Protein AF-A0A2H0C4A6-F1 (afdb_monomer)

Foldseek 3Di:
DVLVVLVVQCPDPVSVCVVQVVCCVPPVDGDDSVRVVVVVVPDDPVNVVVVCCVCPDPVNDDDDDDDPDDPVVDDDDD

InterPro domains:
  IPR011249 Metalloenzyme, LuxS/M16 peptidase-like [SSF63411] (2-73)

Solvent-accessible surface area (backbone atoms only — not comparable to full-atom values): 5115 Å² total; per-residue (Å²): 114,69,65,61,54,54,59,64,61,48,79,46,71,66,44,44,51,48,58,43,49,55,35,36,73,76,66,74,40,81,76,52,74,67,56,53,45,53,56,61,70,64,65,48,73,65,59,52,55,52,51,46,58,67,64,73,32,80,94,70,63,82,88,87,87,87,77,100,70,59,82,85,79,63,86,81,93,128

Mean predicted aligned error: 6.13 Å

Structure (mmCIF, N/CA/C/O backbone):
dat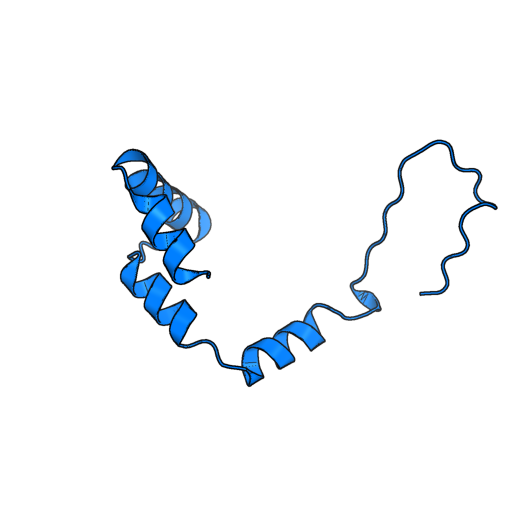a_AF-A0A2H0C4A6-F1
#
_entry.id   AF-A0A2H0C4A6-F1
#
loop_
_atom_site.group_PDB
_atom_site.id
_atom_site.type_symbol
_atom_site.label_atom_id
_atom_site.label_alt_id
_atom_site.label_comp_id
_atom_site.label_asym_id
_atom_site.label_entity_id
_atom_site.label_seq_id
_atom_site.pdbx_PDB_ins_code
_atom_site.Cartn_x
_atom_site.Cartn_y
_atom_site.Cartn_z
_atom_site.occupancy
_atom_site.B_iso_or_equiv
_atom_site.auth_seq_id
_atom_site.auth_comp_id
_atom_site.auth_asym_id
_atom_site.auth_atom_id
_atom_site.pdbx_PDB_model_num
ATOM 1 N N . MET A 1 1 ? -2.881 -10.256 4.637 1.00 80.62 1 MET A N 1
ATOM 2 C CA . MET A 1 1 ? -1.614 -9.704 5.181 1.00 80.62 1 MET A CA 1
ATOM 3 C C . MET A 1 1 ? -1.662 -8.192 5.447 1.00 80.62 1 MET A C 1
ATOM 5 O O . MET A 1 1 ? -1.100 -7.780 6.450 1.00 80.62 1 MET A O 1
ATOM 9 N N . LEU A 1 2 ? -2.322 -7.363 4.617 1.00 93.81 2 LEU A N 1
ATOM 10 C CA . LEU A 1 2 ? -2.292 -5.889 4.748 1.00 93.81 2 LEU A CA 1
ATOM 11 C C . LEU A 1 2 ? -2.851 -5.350 6.083 1.00 93.81 2 LEU A C 1
ATOM 13 O O . LEU A 1 2 ? -2.141 -4.642 6.787 1.00 93.81 2 LEU A O 1
ATOM 17 N N . LYS A 1 3 ? -4.070 -5.757 6.472 1.00 94.06 3 LYS A N 1
ATOM 18 C CA . LYS A 1 3 ? -4.702 -5.364 7.748 1.00 94.06 3 LYS A CA 1
ATOM 19 C C . LYS A 1 3 ? -3.840 -5.691 8.972 1.00 94.06 3 LYS A C 1
ATOM 21 O O . LYS A 1 3 ? -3.655 -4.850 9.839 1.00 94.06 3 LYS A O 1
ATOM 26 N N . GLY A 1 4 ? -3.298 -6.909 9.019 1.00 94.62 4 GLY A N 1
ATOM 27 C CA . GLY A 1 4 ? -2.470 -7.356 10.142 1.00 94.62 4 GLY A CA 1
ATOM 28 C C . GLY A 1 4 ? -1.187 -6.537 10.283 1.00 94.62 4 GLY A C 1
ATOM 29 O O . GLY A 1 4 ? -0.864 -6.113 11.383 1.00 94.62 4 GLY A O 1
ATOM 30 N N . ARG A 1 5 ? -0.498 -6.248 9.168 1.00 95.00 5 ARG A N 1
ATOM 31 C CA . ARG A 1 5 ? 0.693 -5.384 9.187 1.00 95.00 5 ARG A CA 1
ATOM 32 C C . ARG A 1 5 ? 0.378 -3.965 9.659 1.00 95.00 5 ARG A C 1
ATOM 34 O O . ARG A 1 5 ? 1.146 -3.434 10.447 1.00 95.00 5 ARG A O 1
ATOM 41 N N . LEU A 1 6 ? -0.743 -3.385 9.218 1.00 94.06 6 LEU A N 1
ATOM 42 C CA . LEU A 1 6 ? -1.163 -2.054 9.664 1.00 94.06 6 LEU A CA 1
ATOM 43 C C . LEU A 1 6 ? -1.396 -2.019 11.179 1.00 94.06 6 LEU A C 1
ATOM 45 O O . LEU A 1 6 ? -0.844 -1.160 11.851 1.00 94.06 6 LEU A O 1
ATOM 49 N N . LEU A 1 7 ? -2.157 -2.969 11.725 1.00 94.19 7 LEU A N 1
ATOM 50 C CA . LEU A 1 7 ? -2.451 -2.996 13.162 1.00 94.19 7 LEU A CA 1
ATOM 51 C C . LEU A 1 7 ? -1.190 -3.181 14.014 1.00 94.19 7 LEU A C 1
ATOM 53 O O . LEU A 1 7 ? -1.024 -2.483 15.005 1.00 94.19 7 LEU A O 1
ATOM 57 N N . LEU A 1 8 ? -0.286 -4.075 13.606 1.00 95.38 8 LEU A N 1
ATOM 58 C CA . LEU A 1 8 ? 0.986 -4.283 14.307 1.00 95.38 8 LEU A CA 1
ATOM 59 C C . LEU A 1 8 ? 1.901 -3.053 14.231 1.00 95.38 8 LEU A C 1
ATOM 61 O O . LEU A 1 8 ? 2.615 -2.769 15.179 1.00 95.38 8 LEU A O 1
ATOM 65 N N . SER A 1 9 ? 1.858 -2.290 13.136 1.00 94.94 9 SER A N 1
ATOM 66 C CA . SER A 1 9 ? 2.665 -1.069 13.003 1.00 94.94 9 SER A CA 1
ATOM 67 C C . SER A 1 9 ? 2.204 0.096 13.885 1.00 94.94 9 SER A C 1
ATOM 69 O O . SER A 1 9 ? 2.864 1.125 13.902 1.00 94.94 9 SER A O 1
ATOM 71 N N . LEU A 1 10 ? 1.073 -0.035 14.584 1.00 95.50 10 LEU A N 1
ATOM 72 C CA . LEU A 1 10 ? 0.437 1.019 15.380 1.00 95.50 10 LEU A CA 1
ATOM 73 C C . LEU A 1 10 ? 0.474 0.702 16.888 1.00 95.50 10 LEU A C 1
ATOM 75 O O . LEU A 1 10 ? -0.441 1.053 17.628 1.00 95.50 10 LEU A O 1
ATOM 79 N N . GLU A 1 11 ? 1.513 -0.003 17.336 1.00 94.88 11 GLU A N 1
ATOM 80 C CA . GLU A 1 11 ? 1.624 -0.544 18.699 1.00 94.88 11 GLU A CA 1
ATOM 81 C C . GLU A 1 11 ? 2.023 0.481 19.772 1.00 94.88 11 GLU A C 1
ATOM 83 O O . GLU A 1 11 ? 1.786 0.253 20.959 1.00 94.88 11 GLU A O 1
ATOM 88 N N . ASP A 1 12 ? 2.581 1.625 19.369 1.00 96.38 12 ASP A N 1
ATOM 89 C CA . ASP A 1 12 ? 2.983 2.699 20.274 1.00 96.38 12 ASP A CA 1
ATOM 90 C C . ASP A 1 12 ? 2.459 4.078 19.837 1.00 96.38 12 ASP A C 1
ATOM 92 O O . ASP A 1 12 ? 2.007 4.301 18.709 1.00 96.38 12 ASP A O 1
ATOM 96 N N . SER A 1 13 ? 2.510 5.031 20.769 1.00 96.69 13 SER A N 1
ATOM 97 C CA . SER A 1 13 ? 1.984 6.383 20.574 1.00 96.69 13 SER A CA 1
ATOM 98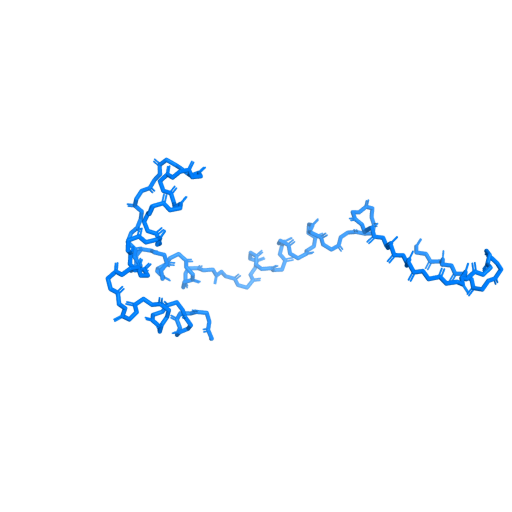 C C . SER A 1 13 ? 2.747 7.191 19.526 1.00 96.69 13 SER A C 1
ATOM 100 O O . SER A 1 13 ? 2.144 8.044 18.872 1.00 96.69 13 SER A O 1
ATOM 102 N N . PHE A 1 14 ? 4.042 6.929 19.338 1.00 97.44 14 PHE A N 1
ATOM 103 C CA . PHE A 1 14 ? 4.839 7.596 18.315 1.00 97.44 14 PHE A CA 1
ATOM 104 C C . PHE A 1 14 ? 4.372 7.170 16.921 1.00 97.44 14 PHE A C 1
ATOM 106 O O . PHE A 1 14 ? 4.109 8.021 16.072 1.00 97.44 14 PHE A O 1
ATOM 113 N N . ASN A 1 15 ? 4.179 5.870 16.709 1.00 97.06 15 ASN A N 1
ATOM 114 C CA . ASN A 1 15 ? 3.688 5.309 15.457 1.00 97.06 15 ASN A CA 1
ATOM 115 C C . ASN A 1 15 ? 2.258 5.770 15.133 1.00 97.06 15 ASN A C 1
ATOM 117 O O . ASN A 1 15 ? 1.967 6.126 13.988 1.00 97.06 15 ASN A O 1
ATOM 121 N N . ILE A 1 16 ? 1.385 5.861 16.141 1.00 95.81 16 ILE A N 1
ATOM 122 C CA . ILE A 1 16 ? 0.042 6.443 15.995 1.00 95.81 16 ILE A CA 1
ATOM 123 C C . ILE A 1 16 ? 0.122 7.920 15.574 1.00 95.81 16 ILE A C 1
ATOM 125 O O . ILE A 1 16 ? -0.540 8.329 14.618 1.00 95.81 16 ILE A O 1
ATOM 129 N N . ALA A 1 17 ? 0.940 8.731 16.253 1.00 96.12 17 ALA A N 1
ATOM 130 C CA . ALA A 1 17 ? 1.095 10.147 15.923 1.00 96.12 17 ALA A CA 1
ATOM 131 C C . ALA A 1 17 ? 1.668 10.342 14.511 1.00 96.12 17 ALA A C 1
ATOM 133 O O . ALA A 1 17 ? 1.183 11.185 13.756 1.00 96.12 17 ALA A O 1
ATOM 134 N N . HIS A 1 18 ? 2.653 9.527 14.129 1.00 95.56 18 HIS A N 1
ATOM 135 C CA . HIS A 1 18 ? 3.251 9.549 12.800 1.00 95.56 18 HIS A CA 1
ATOM 136 C C . HIS A 1 18 ? 2.234 9.188 11.704 1.00 95.56 18 HIS A C 1
ATOM 138 O O . HIS A 1 18 ? 2.166 9.880 10.686 1.00 95.56 18 HIS A O 1
ATOM 144 N N . PHE A 1 19 ? 1.397 8.163 11.922 1.00 94.75 19 PHE A N 1
ATOM 145 C CA . PHE A 1 19 ? 0.331 7.771 10.991 1.00 94.75 19 PHE A CA 1
ATOM 146 C C . PHE A 1 19 ? -0.618 8.935 10.673 1.00 94.75 19 PHE A C 1
ATOM 148 O O . PHE A 1 19 ? -0.876 9.211 9.499 1.00 94.75 19 PHE A O 1
ATOM 155 N N . TYR A 1 20 ? -1.096 9.646 11.698 1.00 95.75 20 TYR A N 1
ATOM 156 C CA . TYR A 1 20 ? -1.976 10.802 11.507 1.00 95.75 20 TYR A CA 1
ATOM 157 C C . TYR A 1 20 ? -1.240 12.017 10.935 1.00 95.75 20 TYR A C 1
ATOM 159 O O . TYR A 1 20 ? -1.767 12.699 10.057 1.00 95.75 20 TYR A O 1
ATOM 167 N N . GLY A 1 21 ? -0.015 12.279 11.395 1.00 95.81 21 GLY A N 1
ATOM 168 C CA . GLY A 1 21 ? 0.779 13.426 10.960 1.00 95.81 21 GLY A CA 1
ATOM 169 C C . GLY A 1 21 ? 1.077 13.401 9.461 1.00 95.81 21 GLY A C 1
ATOM 170 O O . GLY A 1 21 ? 0.807 14.376 8.765 1.00 95.81 21 GLY A O 1
ATOM 171 N N . ILE A 1 22 ? 1.567 12.272 8.939 1.00 94.06 22 ILE A N 1
ATOM 172 C CA . ILE A 1 22 ? 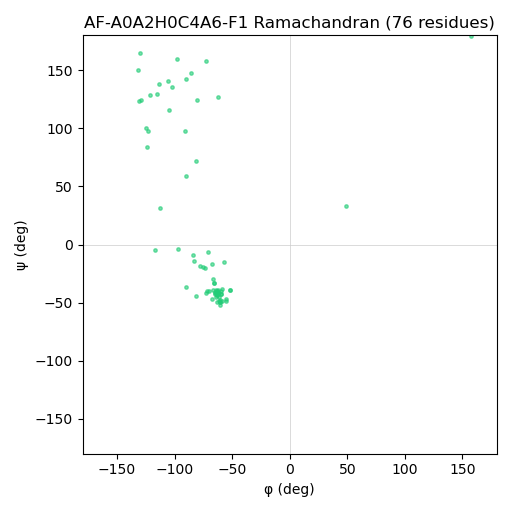1.885 12.134 7.508 1.00 94.06 22 ILE A CA 1
ATOM 173 C C . ILE A 1 22 ? 0.633 12.273 6.639 1.00 94.06 22 ILE A C 1
ATOM 175 O O . ILE A 1 22 ? 0.668 12.931 5.599 1.00 94.06 22 ILE A O 1
ATOM 179 N N . LYS A 1 23 ? -0.489 11.702 7.081 1.00 92.06 23 LYS A N 1
ATOM 180 C CA . LYS A 1 23 ? -1.782 11.834 6.405 1.00 92.06 23 LYS A CA 1
ATOM 181 C C . LYS A 1 23 ? -2.256 13.272 6.315 1.00 92.06 23 LYS A C 1
ATOM 183 O O . LYS A 1 23 ? -2.603 13.731 5.229 1.00 92.06 23 LYS A O 1
ATOM 188 N N . GLN A 1 24 ? -2.198 13.999 7.423 1.00 94.88 24 GLN A N 1
ATOM 189 C CA . GLN A 1 24 ? -2.593 15.397 7.425 1.00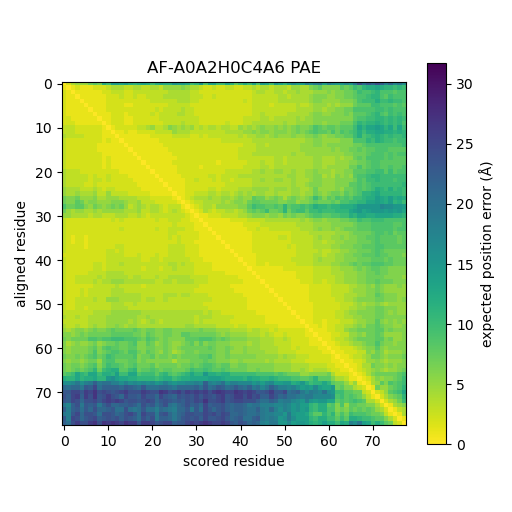 94.88 24 GLN A CA 1
ATOM 190 C C . GLN A 1 24 ? -1.695 16.233 6.505 1.00 94.88 24 GLN A C 1
ATOM 192 O O . GLN A 1 24 ? -2.195 17.098 5.794 1.00 94.88 24 GLN A O 1
ATOM 197 N N . LEU A 1 25 ? -0.388 15.958 6.477 1.00 96.69 25 LEU A N 1
ATOM 198 C CA . LEU A 1 25 ? 0.563 16.703 5.649 1.00 96.69 25 LEU A CA 1
ATOM 199 C C . LEU A 1 25 ? 0.396 16.444 4.146 1.00 96.69 25 LEU A C 1
ATOM 201 O O . LEU A 1 25 ? 0.522 17.377 3.358 1.00 96.69 25 LEU A O 1
ATOM 205 N N . HIS A 1 26 ? 0.134 15.201 3.735 1.00 95.25 26 HIS A N 1
ATOM 206 C CA . HIS A 1 26 ? 0.033 14.847 2.314 1.00 95.25 26 HIS A CA 1
ATOM 207 C C . HIS A 1 26 ? -1.382 14.979 1.749 1.00 95.25 26 HIS A C 1
ATOM 209 O O . HIS A 1 26 ? -1.553 15.355 0.592 1.00 95.25 26 HIS A O 1
ATOM 215 N N . GLU A 1 27 ? -2.394 14.647 2.547 1.00 91.56 27 GLU A N 1
ATOM 216 C CA . GLU A 1 27 ? -3.769 14.451 2.077 1.00 91.56 27 GLU A CA 1
ATOM 217 C C . GLU A 1 27 ? -4.747 15.467 2.689 1.00 91.56 27 GLU A C 1
ATOM 219 O O . GLU A 1 27 ? -5.920 15.468 2.319 1.00 91.56 27 GLU A O 1
ATOM 224 N N . ASN A 1 28 ? -4.295 16.332 3.615 1.00 92.69 28 ASN A N 1
ATOM 225 C CA . ASN A 1 28 ? -5.150 17.227 4.413 1.00 92.69 28 ASN A CA 1
ATOM 226 C C . ASN A 1 28 ? -6.346 16.494 5.049 1.00 92.69 28 ASN A C 1
ATOM 228 O O . ASN A 1 28 ? -7.434 17.056 5.190 1.00 92.69 28 ASN A O 1
ATOM 232 N N . SER A 1 29 ? -6.146 15.224 5.408 1.00 89.69 29 SER A N 1
ATOM 233 C CA . SER A 1 29 ? -7.171 14.362 5.981 1.00 89.69 29 SER A CA 1
ATOM 234 C C . SER A 1 29 ? -6.656 13.646 7.226 1.00 89.69 29 SER A C 1
ATOM 236 O O . SER A 1 29 ? -5.470 13.335 7.352 1.00 89.69 29 SER A O 1
ATOM 238 N N . VAL A 1 30 ? -7.578 13.358 8.146 1.00 88.56 30 VAL A N 1
ATOM 239 C CA . VAL A 1 30 ? -7.317 12.588 9.364 1.00 88.56 30 VAL A CA 1
ATOM 240 C C . VAL A 1 30 ? -8.280 11.402 9.367 1.00 88.56 30 VAL A C 1
ATOM 242 O O . VAL A 1 30 ? -9.371 11.479 9.924 1.00 88.56 30 VAL A O 1
ATOM 245 N N . GLU A 1 31 ? -7.910 10.317 8.683 1.00 90.56 31 GLU A N 1
ATOM 246 C CA . GLU A 1 31 ? -8.649 9.047 8.757 1.00 90.56 31 GLU A CA 1
ATOM 247 C C . GLU A 1 31 ? -8.115 8.163 9.882 1.00 90.56 31 GLU A C 1
ATOM 249 O O . GLU A 1 31 ? -6.905 8.101 10.105 1.00 90.56 31 GLU A O 1
ATOM 254 N N . SER A 1 32 ? -9.011 7.455 10.572 1.00 93.25 32 SER A N 1
ATOM 255 C CA . SER A 1 32 ? -8.624 6.487 11.598 1.00 93.25 32 SER A CA 1
ATOM 256 C C . SER A 1 32 ? -8.023 5.214 10.978 1.00 93.25 32 SER A C 1
ATOM 258 O O . SER A 1 32 ? -8.305 4.888 9.814 1.00 93.25 32 SER A O 1
ATOM 260 N N . PRO A 1 33 ? -7.223 4.441 11.735 1.00 92.94 33 PRO A N 1
ATOM 261 C CA . PRO A 1 33 ? -6.801 3.106 11.319 1.00 92.94 33 PRO A CA 1
ATOM 262 C C . PRO A 1 33 ? -7.978 2.210 10.909 1.00 92.94 33 PRO A C 1
ATOM 264 O O . PRO A 1 33 ? -7.888 1.490 9.915 1.00 92.94 33 PRO A O 1
ATOM 267 N N . GLU A 1 34 ? -9.100 2.279 11.625 1.00 93.69 34 GLU A N 1
ATOM 268 C CA . GLU A 1 34 ? -10.308 1.502 11.353 1.00 93.69 34 GLU A CA 1
ATOM 269 C C . GLU A 1 34 ? -10.941 1.885 10.015 1.00 93.69 34 GLU A C 1
ATOM 271 O O . GLU A 1 34 ? -11.368 1.011 9.255 1.00 93.69 34 GLU A O 1
ATOM 276 N N . ASP A 1 35 ? -10.985 3.177 9.692 1.00 94.31 35 ASP A N 1
ATOM 277 C CA . ASP A 1 35 ? -11.496 3.645 8.404 1.00 94.31 35 ASP A CA 1
ATOM 278 C C . ASP A 1 35 ? -10.608 3.164 7.262 1.00 94.31 35 ASP A C 1
ATOM 280 O O . ASP A 1 35 ? -11.114 2.644 6.262 1.00 94.31 35 ASP A O 1
ATOM 284 N N . ARG A 1 36 ? -9.285 3.210 7.450 1.00 92.88 36 ARG A N 1
ATOM 285 C CA . ARG A 1 36 ? -8.337 2.675 6.471 1.00 92.88 36 ARG A CA 1
ATOM 286 C C . ARG A 1 36 ? -8.513 1.172 6.270 1.00 92.88 36 ARG A C 1
ATOM 288 O O . ARG A 1 36 ? -8.482 0.699 5.134 1.00 92.88 36 ARG A O 1
ATOM 295 N N . ILE A 1 37 ? -8.748 0.417 7.343 1.00 95.38 37 ILE A N 1
ATOM 296 C CA . ILE A 1 37 ? -9.044 -1.020 7.266 1.00 95.38 37 ILE A CA 1
ATOM 297 C C . ILE A 1 37 ? -10.324 -1.269 6.466 1.00 95.38 37 ILE A C 1
ATOM 299 O O . ILE A 1 37 ? -10.312 -2.116 5.573 1.00 95.38 37 ILE A O 1
ATOM 303 N N . LYS A 1 38 ? -11.397 -0.509 6.713 1.00 95.94 38 LYS A N 1
ATOM 304 C CA . LYS A 1 38 ? -12.644 -0.634 5.941 1.00 95.94 38 LYS A CA 1
ATOM 305 C C . LY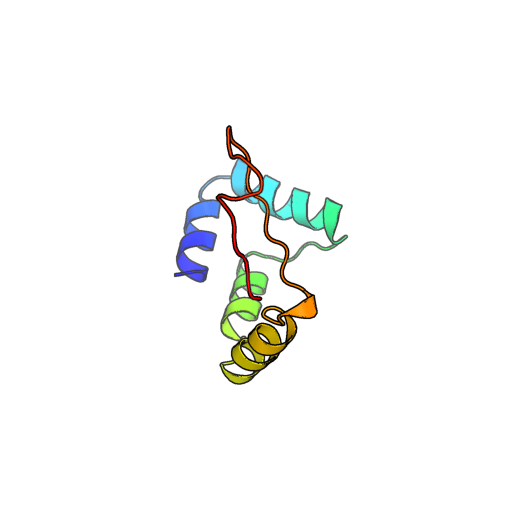S A 1 38 ? -12.418 -0.375 4.454 1.00 95.94 38 LYS A C 1
ATOM 307 O O . LYS A 1 38 ? -12.999 -1.076 3.635 1.00 95.94 38 LYS A O 1
ATOM 312 N N . GLN A 1 39 ? -11.594 0.608 4.087 1.00 94.50 39 GLN A N 1
ATOM 313 C CA . GLN A 1 39 ? -11.273 0.860 2.677 1.00 94.50 39 GLN A CA 1
ATOM 314 C C . GLN A 1 39 ? -10.504 -0.308 2.054 1.00 94.50 39 GLN A C 1
ATOM 316 O O . GLN A 1 39 ? -10.840 -0.734 0.956 1.00 94.50 39 GLN A O 1
ATOM 321 N N . ILE A 1 40 ? -9.534 -0.882 2.775 1.00 94.88 40 ILE A N 1
ATOM 322 C CA . ILE A 1 40 ? -8.799 -2.072 2.320 1.00 94.88 40 ILE A CA 1
ATOM 323 C C . ILE A 1 40 ? -9.751 -3.257 2.100 1.00 94.88 40 ILE A C 1
ATOM 325 O O . ILE A 1 40 ? -9.622 -3.970 1.110 1.00 94.88 40 ILE A O 1
ATOM 329 N N . GLU A 1 41 ? -10.701 -3.478 3.009 1.00 95.50 41 GLU A N 1
ATOM 330 C CA . GLU A 1 41 ? -11.644 -4.603 2.930 1.00 95.50 41 GLU A CA 1
ATOM 331 C C . GLU A 1 41 ? -12.723 -4.431 1.852 1.00 95.50 41 GLU A C 1
ATOM 333 O O . GLU A 1 41 ? -13.294 -5.423 1.406 1.00 95.50 41 GLU A O 1
ATOM 338 N N . LYS A 1 42 ? -12.979 -3.199 1.398 1.00 97.44 42 LYS A N 1
ATOM 339 C CA . LYS A 1 42 ? -13.901 -2.920 0.286 1.00 97.44 42 LYS A CA 1
ATOM 340 C C . LYS A 1 42 ? -13.324 -3.266 -1.086 1.00 97.44 42 LYS A C 1
ATOM 342 O O . LYS A 1 42 ? -14.102 -3.404 -2.025 1.00 97.44 42 LYS A O 1
ATOM 347 N N . VAL A 1 43 ? -12.000 -3.391 -1.209 1.00 97.31 43 VAL A N 1
ATOM 348 C CA . VAL A 1 43 ? -11.337 -3.609 -2.501 1.00 97.31 43 VAL A CA 1
ATOM 349 C C . VAL A 1 43 ? -11.787 -4.927 -3.128 1.00 97.31 43 VAL A C 1
ATOM 351 O O . VAL A 1 43 ? -11.674 -6.001 -2.534 1.00 97.31 43 VAL A O 1
ATOM 354 N N . THR A 1 44 ? -12.243 -4.848 -4.373 1.00 98.31 44 THR A N 1
ATOM 355 C CA . THR A 1 44 ? -12.724 -5.989 -5.149 1.00 98.31 44 THR A CA 1
ATOM 356 C C . THR A 1 44 ? -11.658 -6.543 -6.092 1.00 98.31 44 THR A C 1
ATOM 358 O O . THR A 1 44 ? -10.711 -5.868 -6.502 1.00 98.31 44 THR A O 1
ATOM 361 N N . LYS A 1 45 ? -11.836 -7.800 -6.515 1.00 98.25 45 LYS A N 1
ATOM 362 C CA . LYS A 1 45 ? -10.974 -8.427 -7.529 1.00 98.25 45 LYS A CA 1
ATOM 363 C C . LYS A 1 45 ? -10.995 -7.652 -8.851 1.00 98.25 45 LYS A C 1
ATOM 365 O O . LYS A 1 45 ? -9.972 -7.558 -9.521 1.00 98.25 45 LYS A O 1
ATOM 370 N N . GLN A 1 46 ? -12.157 -7.136 -9.240 1.00 98.56 46 GLN A N 1
ATOM 371 C CA . GLN A 1 46 ? -12.355 -6.412 -10.490 1.00 98.56 46 GLN A CA 1
ATOM 372 C C . GLN A 1 46 ? -11.542 -5.116 -10.506 1.00 98.56 46 GLN A C 1
ATOM 374 O O . GLN A 1 46 ? -10.845 -4.868 -11.486 1.00 98.56 46 GLN A O 1
ATOM 379 N N . GLU A 1 47 ? -11.567 -4.347 -9.415 1.00 98.38 47 G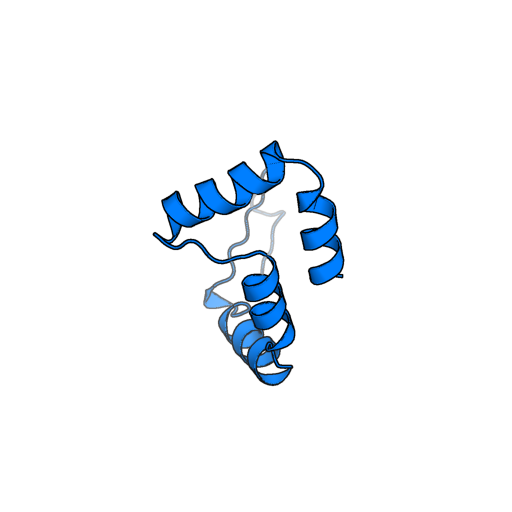LU A N 1
ATOM 380 C CA . GLU A 1 47 ? -10.761 -3.128 -9.266 1.00 98.38 47 GLU A CA 1
ATOM 381 C C . GLU A 1 47 ? -9.263 -3.436 -9.313 1.00 98.38 47 GLU A C 1
ATOM 383 O O . GLU A 1 47 ? -8.522 -2.751 -10.012 1.00 98.38 47 GLU A O 1
ATOM 388 N N . ILE A 1 48 ? -8.822 -4.516 -8.654 1.00 97.88 48 ILE A N 1
ATOM 389 C CA . ILE A 1 48 ? -7.419 -4.956 -8.706 1.00 97.88 48 ILE A CA 1
ATOM 390 C C . ILE A 1 48 ? -6.997 -5.259 -10.149 1.00 97.88 48 ILE A C 1
ATOM 392 O O . ILE A 1 48 ? -5.950 -4.800 -10.597 1.00 97.88 48 ILE A O 1
ATOM 396 N N . VAL A 1 49 ? -7.800 -6.029 -10.891 1.00 98.25 49 VAL A N 1
ATOM 397 C CA . VAL A 1 49 ? -7.483 -6.393 -12.281 1.00 98.25 49 VAL A CA 1
ATOM 398 C C . VAL A 1 49 ? -7.522 -5.173 -13.203 1.00 98.25 49 VAL A C 1
ATOM 400 O O . VAL A 1 49 ? -6.681 -5.068 -14.094 1.00 98.25 49 VAL A O 1
ATOM 403 N N . ALA A 1 50 ? -8.473 -4.258 -13.007 1.00 98.38 50 ALA A N 1
ATOM 404 C CA . ALA A 1 50 ? -8.566 -3.026 -13.783 1.00 98.38 50 ALA A CA 1
ATOM 405 C C . ALA A 1 50 ? -7.331 -2.140 -13.567 1.00 98.38 50 ALA A C 1
ATOM 407 O O . ALA A 1 50 ? -6.679 -1.761 -14.538 1.00 98.38 50 ALA A O 1
ATOM 408 N N . LEU A 1 51 ? -6.953 -1.908 -12.307 1.00 97.81 51 LEU A N 1
ATOM 409 C CA . LEU A 1 51 ? -5.775 -1.117 -11.961 1.00 97.81 51 LEU A CA 1
ATOM 410 C C . LEU A 1 51 ? -4.482 -1.773 -12.463 1.00 97.81 51 LEU A C 1
ATOM 412 O O . LEU A 1 51 ? -3.609 -1.092 -12.989 1.00 97.81 51 LEU A O 1
ATOM 416 N N . ALA A 1 52 ? -4.359 -3.100 -12.365 1.00 97.44 52 ALA A N 1
ATOM 417 C CA . ALA A 1 52 ? -3.195 -3.812 -12.887 1.00 97.44 52 ALA A CA 1
ATOM 418 C C . ALA A 1 52 ? -3.019 -3.598 -14.399 1.00 97.44 52 ALA A C 1
ATOM 420 O O . ALA A 1 52 ? -1.905 -3.356 -14.850 1.00 97.44 52 ALA A O 1
ATOM 421 N 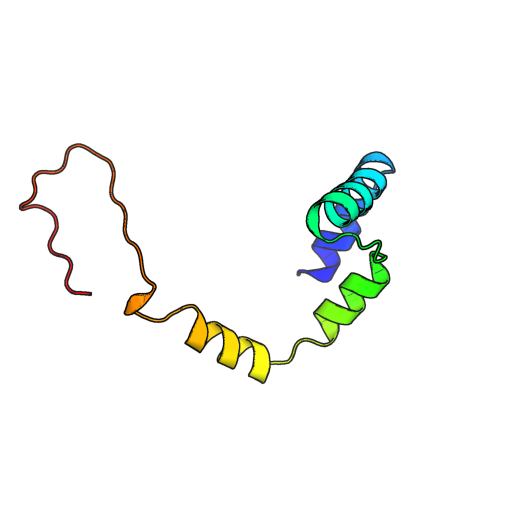N . LYS A 1 53 ? -4.108 -3.635 -15.179 1.00 96.50 53 LYS A N 1
ATOM 422 C CA . LYS A 1 53 ? -4.058 -3.360 -16.625 1.00 96.50 53 LYS A CA 1
ATOM 423 C C . LYS A 1 53 ? -3.674 -1.916 -16.939 1.00 96.50 53 LYS A C 1
ATOM 425 O O . LYS A 1 53 ? -3.040 -1.674 -17.955 1.00 96.50 53 LYS A O 1
ATOM 430 N N . GLU A 1 54 ? -4.066 -0.973 -16.089 1.00 96.38 54 GLU A N 1
ATOM 431 C CA . GLU A 1 54 ? -3.705 0.434 -16.253 1.00 96.38 54 GLU A CA 1
ATOM 432 C C . GLU A 1 54 ? -2.229 0.691 -15.923 1.00 96.38 54 GLU A C 1
ATOM 434 O O . GLU A 1 54 ? -1.570 1.474 -16.608 1.00 96.38 54 GLU A O 1
ATOM 439 N N . LEU A 1 55 ? -1.713 0.073 -14.858 1.00 96.38 55 LEU A N 1
ATOM 440 C CA . LEU A 1 55 ? -0.357 0.316 -14.367 1.00 96.38 55 LEU A CA 1
ATOM 441 C C . LEU A 1 55 ? 0.700 -0.467 -15.153 1.00 96.38 55 LEU A C 1
ATOM 443 O O . LEU A 1 55 ? 1.732 0.098 -15.507 1.00 96.38 55 LEU A O 1
ATOM 447 N N . PHE A 1 56 ? 0.452 -1.748 -15.436 1.00 95.06 56 PHE A N 1
ATOM 448 C CA . PHE A 1 56 ? 1.395 -2.635 -16.125 1.00 95.06 56 PHE A CA 1
ATOM 449 C C . PHE A 1 56 ? 1.196 -2.591 -17.642 1.00 95.06 56 PHE A C 1
ATOM 451 O O . PHE A 1 56 ? 0.904 -3.604 -18.277 1.00 95.06 56 PHE A O 1
ATOM 458 N N . ALA A 1 57 ? 1.340 -1.395 -18.206 1.00 93.19 57 ALA A N 1
ATOM 459 C CA . ALA A 1 57 ? 1.269 -1.157 -19.640 1.00 93.19 57 ALA A CA 1
ATOM 460 C C . ALA A 1 57 ? 2.692 -0.978 -20.214 1.00 93.19 57 ALA A C 1
ATOM 462 O O . ALA A 1 57 ? 3.489 -0.273 -19.583 1.00 93.19 57 ALA A O 1
ATOM 463 N N . PRO A 1 58 ? 3.042 -1.593 -21.365 1.00 90.06 58 PRO A N 1
ATOM 464 C CA . PRO A 1 58 ? 4.391 -1.516 -21.936 1.00 90.06 58 PRO A CA 1
ATOM 465 C C . PRO A 1 58 ? 4.908 -0.081 -22.088 1.00 90.06 58 PRO A C 1
ATOM 467 O O . PRO A 1 58 ? 6.051 0.209 -21.753 1.00 90.06 58 PRO A O 1
ATOM 470 N N . GLU A 1 59 ? 4.038 0.847 -22.485 1.00 91.56 59 GLU A N 1
ATOM 471 C CA . GLU A 1 59 ? 4.361 2.262 -22.666 1.00 91.56 59 GLU A CA 1
ATOM 472 C C . GLU A 1 59 ? 4.690 3.009 -21.361 1.00 91.56 59 GLU A C 1
ATOM 474 O O . GLU A 1 59 ? 5.269 4.093 -21.402 1.00 91.56 59 GLU A O 1
ATOM 479 N N . LYS A 1 60 ? 4.329 2.449 -20.199 1.00 91.94 60 LYS A N 1
ATOM 480 C CA . LYS A 1 60 ? 4.648 2.997 -18.870 1.00 91.94 60 LYS A CA 1
ATOM 481 C C . LYS A 1 60 ? 5.884 2.342 -18.249 1.00 91.94 60 LYS A C 1
ATOM 483 O O . LYS A 1 60 ? 6.287 2.732 -17.151 1.00 91.94 60 LYS A O 1
ATOM 488 N N . MET A 1 61 ? 6.472 1.340 -18.904 1.00 91.06 61 MET A N 1
ATOM 489 C CA . MET A 1 61 ? 7.598 0.600 -18.351 1.00 91.06 61 MET A CA 1
ATOM 490 C C . MET A 1 61 ? 8.904 1.374 -18.544 1.00 91.06 61 MET A C 1
ATOM 492 O O . MET A 1 61 ? 9.283 1.729 -19.656 1.00 91.06 61 MET A O 1
ATOM 496 N N . VAL A 1 62 ? 9.613 1.612 -17.441 1.00 89.88 62 VAL A N 1
ATOM 497 C CA . VAL A 1 62 ? 10.950 2.214 -17.440 1.00 89.88 62 VAL A CA 1
ATOM 498 C C . VAL A 1 62 ? 11.930 1.187 -16.902 1.00 89.88 62 VAL A C 1
ATOM 500 O O . VAL A 1 62 ? 11.711 0.612 -15.836 1.00 89.88 62 VAL A O 1
ATOM 503 N N . PHE A 1 63 ? 13.018 0.967 -17.632 1.00 87.25 63 PHE A N 1
ATOM 504 C CA . PHE A 1 63 ? 14.070 0.043 -17.241 1.00 87.25 63 PHE A CA 1
ATOM 505 C C . PHE A 1 63 ? 15.407 0.773 -17.139 1.00 87.25 63 PHE A C 1
ATOM 507 O O . PHE A 1 63 ? 15.819 1.469 -18.065 1.00 87.25 63 PHE A O 1
ATOM 514 N N . THR A 1 64 ? 16.082 0.597 -16.003 1.00 87.94 64 THR A N 1
ATOM 515 C CA . THR A 1 64 ? 17.352 1.261 -15.699 1.00 87.94 64 THR A CA 1
ATOM 516 C C . THR A 1 64 ? 18.368 0.223 -15.244 1.00 87.94 64 THR A C 1
ATOM 518 O O . THR A 1 64 ? 18.130 -0.495 -14.274 1.00 87.94 64 THR A O 1
ATOM 521 N N . ILE A 1 65 ? 19.520 0.180 -15.916 1.00 85.75 65 ILE A N 1
ATOM 522 C CA . ILE A 1 65 ? 20.683 -0.628 -15.530 1.00 85.75 65 ILE A CA 1
ATOM 523 C C . ILE A 1 65 ? 21.826 0.313 -15.133 1.00 85.75 65 ILE A C 1
ATOM 525 O O . ILE A 1 65 ? 22.072 1.307 -15.812 1.00 85.75 65 ILE A O 1
ATOM 529 N N . ILE A 1 66 ? 22.551 -0.016 -14.057 1.00 88.12 66 ILE A N 1
ATOM 530 C CA . ILE A 1 66 ? 23.750 0.712 -13.613 1.00 88.12 66 ILE A CA 1
ATOM 531 C C . ILE A 1 66 ? 24.885 -0.287 -13.354 1.00 88.12 66 ILE A C 1
ATOM 533 O O . ILE A 1 66 ? 24.722 -1.211 -12.560 1.00 88.12 66 ILE A O 1
ATOM 537 N N . GLY A 1 67 ? 26.032 -0.107 -14.018 1.00 84.06 67 GLY A N 1
ATOM 538 C CA . GLY A 1 67 ? 27.228 -0.951 -13.876 1.00 84.06 67 GLY A CA 1
ATOM 539 C C . GLY A 1 67 ? 28.163 -0.873 -15.095 1.00 84.06 67 GLY A C 1
ATOM 540 O O . GLY A 1 67 ? 27.865 -0.132 -16.035 1.00 84.06 67 GLY A O 1
ATOM 541 N N . PRO A 1 68 ? 29.304 -1.588 -15.089 1.00 85.88 68 PRO A N 1
ATOM 542 C CA . PRO A 1 68 ? 30.301 -1.533 -16.159 1.00 85.88 68 PRO A CA 1
ATOM 543 C C . PRO A 1 68 ? 29.893 -2.427 -17.343 1.00 85.88 68 PRO A C 1
ATOM 545 O O . PRO A 1 68 ? 30.466 -3.493 -17.547 1.00 85.88 68 PRO A O 1
ATOM 548 N N . PHE A 1 69 ? 28.878 -2.007 -18.095 1.00 83.69 69 PHE A N 1
ATOM 549 C CA . PHE A 1 69 ? 28.375 -2.722 -19.272 1.00 83.69 69 PHE A CA 1
ATOM 550 C C . PHE A 1 69 ? 28.801 -2.002 -20.553 1.00 83.69 69 PHE A C 1
ATOM 552 O O . PHE A 1 69 ? 28.760 -0.770 -20.607 1.00 83.69 69 PHE A O 1
ATOM 559 N N . GLU A 1 70 ? 29.175 -2.741 -21.598 1.00 76.12 70 GLU A N 1
ATOM 560 C CA . GLU A 1 70 ? 29.295 -2.164 -22.935 1.00 76.12 70 GLU A CA 1
ATOM 561 C C . GLU A 1 70 ? 27.925 -2.201 -23.624 1.00 76.12 70 GLU A C 1
ATOM 563 O O . GLU A 1 70 ? 27.132 -3.117 -23.423 1.00 76.12 70 GLU A O 1
ATOM 568 N N . SER A 1 71 ? 27.614 -1.222 -24.480 1.00 64.69 71 SER A N 1
ATOM 569 C CA . SER A 1 71 ? 26.289 -1.101 -25.123 1.00 64.69 71 SER A CA 1
ATOM 570 C C . SER A 1 71 ? 25.853 -2.332 -25.938 1.00 64.69 71 SER A C 1
ATOM 572 O O . SER A 1 71 ? 24.684 -2.459 -26.274 1.00 64.69 71 SER A O 1
ATOM 574 N N . LYS A 1 72 ? 26.789 -3.233 -26.258 1.00 66.00 72 LYS A N 1
ATOM 575 C CA . LYS A 1 72 ? 26.587 -4.497 -26.989 1.00 66.00 72 LYS A CA 1
ATOM 576 C C . LYS A 1 72 ? 26.106 -5.647 -26.090 1.00 66.00 72 LYS A C 1
ATOM 578 O O . LYS A 1 72 ? 25.646 -6.654 -26.614 1.00 66.00 72 LYS A O 1
ATOM 583 N N . ASP A 1 73 ? 26.196 -5.495 -24.769 1.00 70.50 73 ASP A N 1
ATOM 584 C CA . ASP A 1 73 ? 25.824 -6.524 -23.788 1.00 70.50 73 ASP A CA 1
ATOM 585 C C . ASP A 1 73 ? 24.319 -6.529 -23.476 1.00 70.50 73 ASP A C 1
ATOM 587 O O . ASP A 1 73 ? 23.818 -7.418 -22.788 1.00 70.50 73 ASP A O 1
ATOM 591 N N . ILE A 1 74 ? 23.590 -5.518 -23.956 1.00 70.62 74 ILE A N 1
ATOM 592 C CA . ILE A 1 74 ? 22.208 -5.251 -23.574 1.00 70.62 74 ILE A CA 1
ATOM 593 C C . ILE A 1 74 ? 21.355 -5.213 -24.842 1.00 70.62 74 ILE A C 1
ATOM 595 O O . ILE A 1 74 ? 21.325 -4.209 -25.549 1.00 70.62 74 ILE A O 1
ATOM 599 N N . ASN A 1 75 ? 20.651 -6.312 -25.120 1.00 65.81 75 ASN A N 1
ATOM 600 C CA . ASN A 1 75 ? 19.592 -6.345 -26.124 1.00 65.81 75 ASN A CA 1
ATOM 601 C C . ASN A 1 75 ? 18.244 -6.371 -25.399 1.00 65.81 75 ASN A C 1
ATOM 603 O O . ASN A 1 75 ? 17.972 -7.298 -24.634 1.00 65.81 75 ASN A O 1
ATOM 607 N N . ILE A 1 76 ? 17.447 -5.322 -25.576 1.00 67.94 76 ILE A N 1
ATOM 608 C CA . ILE A 1 76 ? 16.163 -5.162 -24.898 1.00 67.94 76 ILE A CA 1
ATOM 609 C C . ILE A 1 76 ? 15.100 -4.990 -25.976 1.00 67.94 76 ILE A C 1
ATOM 611 O O . ILE A 1 76 ? 14.901 -3.892 -26.489 1.00 67.94 76 ILE A O 1
ATOM 615 N N . ASP A 1 77 ? 14.425 -6.091 -26.291 1.00 61.41 77 ASP A N 1
ATOM 616 C CA . ASP A 1 77 ? 13.182 -6.090 -27.054 1.00 61.41 77 ASP A CA 1
ATOM 617 C C . ASP A 1 77 ? 12.027 -5.998 -26.040 1.00 61.41 77 ASP A C 1
ATOM 619 O O . ASP A 1 77 ? 11.671 -6.996 -25.406 1.00 61.41 77 ASP A O 1
ATOM 623 N N . ILE A 1 78 ? 11.502 -4.788 -25.820 1.00 58.31 78 ILE A N 1
ATOM 624 C CA . ILE A 1 78 ? 10.271 -4.532 -25.046 1.00 58.31 78 ILE A CA 1
ATOM 625 C C . ILE A 1 78 ? 9.167 -4.130 -26.015 1.00 58.31 78 ILE A C 1
ATOM 627 O O . ILE A 1 78 ? 9.427 -3.228 -26.844 1.00 58.31 78 ILE A O 1
#

Organism: NCBI:txid1974859

Sequence (78 aa):
MLKGRLLLSLEDSFNIAHFYGIKQLHENSVESPEDRIKQIEKVTKQEIVALAKELFAPEKMVFTIIGPFESKDINIDI

Secondary structure (DSSP, 8-state):
-HHHHHHHTTSSHHHHHHHHHHHHHHHS----HHHHHHHHHH--HHHHHHHHHHHS-GGG------SS--TTS-----

Nearest PDB structures (foldseek):
  6qc3-assembly1_a4  TM=8.653E-01  e=1.401E-01  Ovis aries
  7o3c-assembly1_M  TM=8.612E-01  e=2.076E-01  Mus musculus
  8zos-assembly1_E  TM=8.604E-01  e=2.367E-01  Sus scrofa
  1ppj-assembly1_O  TM=8.593E-01  e=2.699E-01  Bos taurus
  5hxk-assembly2_C  TM=9.452E-01  e=1.585E+00  Thermus thermophilus HB8

Radius of gyration: 19.8 Å; Cα contacts (8 Å, |Δi|>4): 24; chains: 1; bounding box: 44×27×48 Å

pLDDT: mean 90.66, std 9.5, range [58.31, 98.56]

=== Feature glossary ===
A reading guide for the features in this record.

Start from the sequence.

  · Sequence gives the chain of amino acids in standard one-letter code (A=alanine, C=cysteine, …, Y=tyrosine), read N→C. It is the only feature that is directly encoded by the gene; all structural features are derived from the folded form of this sequence.

Fold it, and you get atomic coordinates and the ba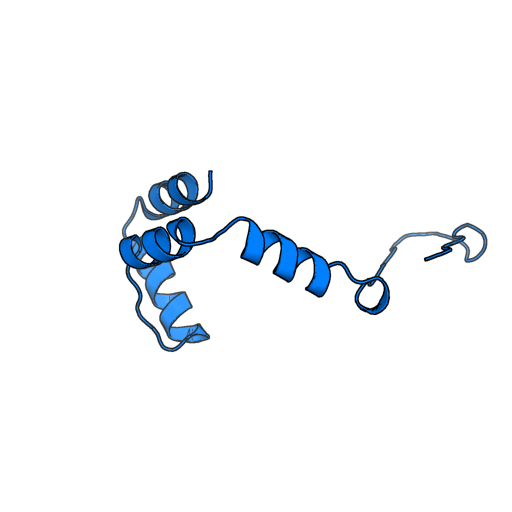ckbone conformation that goes with them.

  · Structure coordinates are given as an mmCIF _atom_site loop: one row per atom with element, residue name, chain id, sequence number, and x/y/z position in Å. Only the four main-chain atoms per residue are included here; side chains are omitted to keep the record compact.

  · Backbone dihedral angles. Every residue except chain termini has a φ (preceding-C → N → Cα → C) and a ψ (N → Cα → C → next-N). They are reported in degrees following the IUPAC sign convention. Secondary structure is essentially a statement about which (φ, ψ) basin each residue occupies.

  · Eight-state secondary structure (DSSP): H is the canonical α-helix, G the tighter 3₁₀-helix, I the wider π-helix; E/B are β-structure, T and S are turns and bends, and '-' is everything else. DSSP derives these from the pattern of main-chain N–H···O=C hydrogen bonds, not from the sequence.

  · SS3 is a coarse helix/strand/coil call (letters a/b/c) made by the P-SEA algorithm from inter-Cα distances and dihedrals. It is less detailed than DSSP but needs only Cα positions.

Summarize the fold with a handful of shape descriptors and a per-residue structural alphabet.

  · Radius of gyration (Rg) is the root-mean-square distance of Cα atoms from their centroid — a single number for overall size and compactness. A globular domain of N residues has Rg ≈ 2.2·N^0.38 Å; an extended or disordered chain has a much larger Rg. The Cα contact count is the number of residue pairs whose Cα atoms are within 8 Å and are more than four positions apart in sequence — a standard proxy for tertiary packing density. The bounding box is the smallest axis-aligned box enclosing all Cα atoms.

  · 3Di is Foldseek's structural alphabet. Each residue is assigned one of twenty discrete states based on how its Cα sits relative to its spatial (not sequential) neighbors. Aligning 3Di strings finds structural homologs roughly as well as full 3D superposition, but orders of magnitude faster.

  · Solvent-accessible surface area (SASA) is the area in Å² traced out by the centre of a 1.4 Å probe sphere (a water molecule) rolled over the protein's van der Waals surface (Shrake–Rupley / Lee–Richards construction). Buried residues have near-zero SASA; fully exposed residues can exceed 200 Å². The total SASA scales roughly with the number of surface residues.

Ask how reliable the model is.

  · For AlphaFold models, the B-factor field carries pLDDT — the model'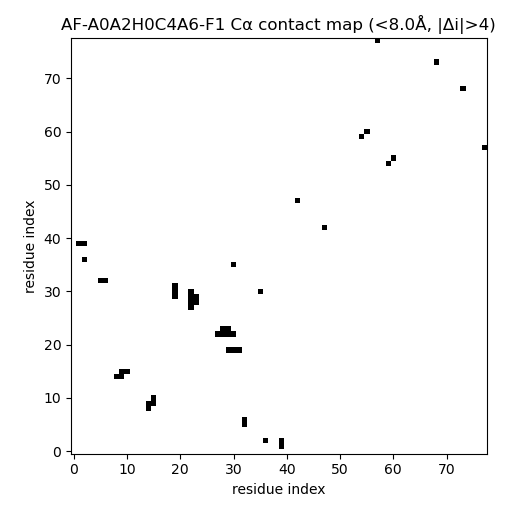s own estimate of local accuracy on a 0–100 scale. Regions with pLDDT<50 should be treated as essentially unmodeled; they often correspond to intrinsically disordered segments.

  · For experimental (PDB) structures, the B-factor (temperature factor) quantifies the positional spread of each atom in the crystal — a combination of thermal vibration and static disorder — in units of Å². High B-factors mark flexible loops or poorly resolved regions; low B-factors mark the rigid, well-ordered core.

  · Predicted Aligned Error (PAE) is an AlphaFold confidence matrix: entry (i, j) is the expected error in the position of residue j, in ångströms, when the prediction is superimposed on the true structure at residue i. Low PAE within a block of residues means that block is internally rigid and well-predicted; high PAE between two blocks means their relative placement is uncertain even if each block individually is confident.

Place it in context: what it resembles, what it is annotated as, and how it looks.

  · Structural nearest neighbors (via Foldseek easy-search vs the PDB). Reported per hit: target PDB id, E-value, and alignment TM-score. A TM-score above ~0.5 is the conventional threshold for 'same fold'.

  · Functional annotations link the protein to curated databases. InterPro entries identify conserved domains and families by matching the sequence against member-database signatures (Pfam, PROSITE, CDD, …). Gene Ontology (GO) terms describe molecular function, biological process, and cellular component in a controlled vocabulary. CATH places the structure in a hierarchical fold classification (Class/Architecture/Topology/Homologous-superfamily). The organism is the source species.

  · The contact map is a binary N×N matrix image: pixel (i, j) is dark where Cα_i and Cα_j are within 8 Å and |i−j|>4. Because the |i−j|>4 filter removes local helical contacts, off-diagonal stripes parallel to the main diagonal indicate parallel β-sheets; stripes perpendicular to it indicate antiparallel β-sheets. The Ramachandran plot scatters every residue's (φ, ψ) pair against the sterically allowed regions. The PAE heatmap renders the predicted-aligned-error matrix.

  · Six rendered views show the 3D structure from the faces of a cube — i.e. along ±x, ±y, ±z. Rendering representation is drawn randomly per protein from cartoon (secondary-structure ribbons), sticks (backbone bonds), or molecular surface; coloring is either N→C rainbow (blue at the N-terminus through red at the C-terminus) or one color per chain.